Protein AF-A0A932UL68-F1 (afdb_monomer_lite)

Sequence (107 aa):
MRPQALGHGEHHLAVGHGGSRVSSSQRLHSARRFLRQLRLRAGVSSQEALAHRAGVHRTYVGRLERGKSRATVEALAAISAALELSLGEFFRPFREVVRPKTPRRRG

Radius of gyration: 22.2 Å; chains: 1; bounding box: 66×27×68 Å

Secondary structure (DSSP, 8-state):
-----------------------HHHHHHHHHHHHHHHHHHTT---HHHHHHHTTS-HHHHHHHHTT-SPPPHHHHHHHHHTTT--HHHHHTT-----PPPPPPPP-

Structure (mmCIF, N/CA/C/O backbone):
data_AF-A0A932UL68-F1
#
_entry.id   AF-A0A932UL68-F1
#
loop_
_atom_site.group_PDB
_atom_site.id
_atom_site.type_symbol
_atom_site.label_atom_id
_atom_site.label_alt_id
_atom_site.label_comp_id
_atom_site.label_asym_id
_atom_site.label_entity_id
_atom_site.label_seq_id
_atom_site.pdbx_PDB_ins_code
_atom_site.Cartn_x
_atom_site.Cartn_y
_atom_site.Cartn_z
_atom_site.occupancy
_atom_site.B_iso_or_equiv
_atom_site.auth_seq_id
_atom_site.auth_comp_id
_atom_site.auth_asym_id
_atom_site.auth_atom_id
_atom_site.pdbx_PDB_model_num
ATOM 1 N N . MET A 1 1 ? -48.038 3.355 -56.909 1.00 57.06 1 MET A N 1
ATOM 2 C CA . MET A 1 1 ? -46.631 2.932 -57.081 1.00 57.06 1 MET A CA 1
ATOM 3 C C . MET A 1 1 ? -45.725 4.130 -56.796 1.00 57.06 1 MET A C 1
ATOM 5 O O . MET A 1 1 ? -45.683 5.045 -57.606 1.00 57.06 1 MET A O 1
ATOM 9 N N . ARG A 1 2 ? -45.084 4.184 -55.621 1.00 40.78 2 ARG A N 1
ATOM 10 C CA . ARG A 1 2 ? -43.977 5.108 -55.297 1.00 40.78 2 ARG A CA 1
ATOM 11 C C . ARG A 1 2 ? -42.981 4.369 -54.384 1.00 40.78 2 ARG A C 1
ATOM 13 O O . ARG A 1 2 ? -43.442 3.547 -53.591 1.00 40.78 2 ARG A O 1
ATOM 20 N N . PRO A 1 3 ? -41.664 4.592 -54.535 1.00 48.88 3 PRO A N 1
ATOM 21 C CA . PRO A 1 3 ? -40.628 3.724 -53.991 1.00 48.88 3 PRO A CA 1
ATOM 22 C C . PRO A 1 3 ? -40.196 4.112 -52.572 1.00 48.88 3 PRO A C 1
ATOM 24 O O . PRO A 1 3 ? -40.404 5.233 -52.112 1.00 48.88 3 PRO A O 1
ATOM 27 N N . GLN A 1 4 ? -39.581 3.134 -51.912 1.00 49.41 4 GLN A N 1
ATOM 28 C CA . GLN A 1 4 ? -38.940 3.211 -50.605 1.00 49.41 4 GLN A CA 1
ATOM 29 C C . GLN A 1 4 ? -37.667 4.071 -50.684 1.00 49.41 4 GLN A C 1
ATOM 31 O O . GLN A 1 4 ? -36.883 3.917 -51.619 1.00 49.41 4 GLN A O 1
ATOM 36 N N . ALA A 1 5 ? -37.434 4.924 -49.686 1.00 45.41 5 ALA A N 1
ATOM 37 C CA . ALA A 1 5 ? -36.135 5.543 -49.437 1.00 45.41 5 ALA A CA 1
ATOM 38 C C . ALA A 1 5 ? -35.779 5.350 -47.959 1.00 45.41 5 ALA A C 1
ATOM 40 O O . ALA A 1 5 ? -36.427 5.907 -47.072 1.00 45.41 5 ALA A O 1
ATOM 41 N N . LEU A 1 6 ? -34.773 4.507 -47.717 1.00 49.69 6 LEU A N 1
ATOM 42 C CA . LEU A 1 6 ? -34.142 4.319 -46.418 1.00 49.69 6 LEU A CA 1
ATOM 43 C C . LEU A 1 6 ? -33.406 5.604 -46.024 1.00 49.69 6 LEU A C 1
ATOM 45 O O . LEU A 1 6 ? -32.533 6.068 -46.753 1.00 49.69 6 LEU A O 1
ATOM 49 N N . GLY A 1 7 ? -33.718 6.131 -44.845 1.00 41.53 7 GLY A N 1
ATOM 50 C CA . GLY A 1 7 ? -32.920 7.141 -44.159 1.00 41.53 7 GLY A CA 1
ATOM 51 C C . GLY A 1 7 ? -32.462 6.587 -42.818 1.00 41.53 7 GLY A C 1
ATOM 52 O O . GLY A 1 7 ? -33.116 6.809 -41.803 1.00 41.53 7 GLY A O 1
ATOM 53 N N . HIS A 1 8 ? -31.357 5.841 -42.813 1.00 47.03 8 HIS A N 1
ATOM 54 C CA . HIS A 1 8 ? -30.621 5.563 -41.585 1.00 47.03 8 HIS A CA 1
ATOM 55 C C . HIS A 1 8 ? -29.941 6.862 -41.152 1.00 47.03 8 HIS A C 1
ATOM 57 O O . HIS A 1 8 ? -28.967 7.304 -41.758 1.00 47.03 8 HIS A O 1
ATOM 63 N N . GLY A 1 9 ? -30.499 7.500 -40.125 1.00 42.84 9 GLY A N 1
ATOM 64 C CA . GLY A 1 9 ? -29.846 8.582 -39.403 1.00 42.84 9 GLY A CA 1
ATOM 65 C C . GLY A 1 9 ? -28.651 8.027 -38.637 1.00 42.84 9 GLY A C 1
ATOM 66 O O . GLY A 1 9 ? -28.771 7.627 -37.483 1.00 42.84 9 GLY A O 1
ATOM 67 N N . GLU A 1 10 ? -27.504 7.980 -39.307 1.00 40.88 10 GLU A N 1
ATOM 68 C CA . GLU A 1 10 ? -26.186 7.822 -38.704 1.00 40.88 10 GLU A CA 1
ATOM 69 C C . GLU A 1 10 ? -25.988 8.961 -37.689 1.00 40.88 10 GLU A C 1
ATOM 71 O O . GLU A 1 10 ? -25.670 10.098 -38.046 1.00 40.88 10 GLU A O 1
ATOM 76 N N . HIS A 1 11 ? -26.198 8.678 -36.402 1.00 40.62 11 HIS A N 1
ATOM 77 C CA . HIS A 1 11 ? -25.770 9.561 -35.322 1.00 40.62 11 HIS A CA 1
ATOM 78 C C . HIS A 1 11 ? -24.240 9.521 -35.255 1.00 40.62 11 HIS A C 1
ATOM 80 O O . HIS A 1 11 ? -23.639 8.753 -34.504 1.00 40.62 11 HIS A O 1
ATOM 86 N N . HIS A 1 12 ? -23.615 10.339 -36.100 1.00 38.53 12 HIS A N 1
ATOM 87 C CA . HIS A 1 12 ? -22.181 10.565 -36.130 1.00 38.53 12 HIS A CA 1
ATOM 88 C C . HIS A 1 12 ? -21.712 11.022 -34.742 1.00 38.53 12 HIS A C 1
ATOM 90 O O . HIS A 1 12 ? -22.043 12.112 -34.272 1.00 38.53 12 HIS A O 1
ATOM 96 N N . LEU A 1 13 ? -20.952 10.146 -34.081 1.00 38.19 13 LEU A N 1
ATOM 97 C CA . LEU A 1 13 ? -20.188 10.433 -32.875 1.00 38.19 13 LEU A CA 1
ATOM 98 C C . LEU A 1 13 ? -19.350 11.701 -33.088 1.00 38.19 13 LEU A C 1
ATOM 100 O O . LEU A 1 13 ? -18.326 11.673 -33.764 1.00 38.19 13 LEU A O 1
ATOM 104 N N . ALA A 1 14 ? -19.726 12.786 -32.425 1.00 44.38 14 ALA A N 1
ATOM 105 C CA . ALA A 1 14 ? -18.854 13.931 -32.217 1.00 44.38 14 ALA A CA 1
ATOM 106 C C . ALA A 1 14 ? -18.677 14.150 -30.713 1.00 44.38 14 ALA A C 1
ATOM 108 O O . ALA A 1 14 ? -19.251 15.055 -30.117 1.00 44.38 14 ALA A O 1
ATOM 109 N N . VAL A 1 15 ? -17.857 13.304 -30.086 1.00 45.66 15 VAL A N 1
ATOM 110 C CA . VAL A 1 15 ? -17.270 13.618 -28.779 1.00 45.66 15 VAL A CA 1
ATOM 111 C C . VAL A 1 15 ? -15.801 13.939 -29.007 1.00 45.66 15 VAL A C 1
ATOM 113 O O . VAL A 1 15 ? -14.911 13.104 -28.857 1.00 45.66 15 VAL A O 1
ATOM 116 N N . GLY A 1 16 ? -15.547 15.187 -29.398 1.00 43.84 16 GLY A N 1
ATOM 117 C CA . GLY A 1 16 ? -14.234 15.790 -29.239 1.00 43.84 16 GLY A CA 1
ATOM 118 C C . GLY A 1 16 ? -13.971 15.970 -27.748 1.00 43.84 16 GLY A C 1
ATOM 119 O O . GLY A 1 16 ? -14.562 16.834 -27.108 1.00 43.84 16 GLY A O 1
ATOM 120 N N . HIS A 1 17 ? -13.113 15.140 -27.163 1.00 46.31 17 HIS A N 1
ATOM 121 C CA . HIS A 1 17 ? -12.462 15.466 -25.899 1.00 46.31 17 HIS A CA 1
ATOM 122 C C . HIS A 1 17 ? -10.994 15.710 -26.205 1.00 46.31 17 HIS A C 1
ATOM 124 O O . HIS A 1 17 ? -10.252 14.787 -26.544 1.00 46.31 17 HIS A O 1
ATOM 130 N N . GLY A 1 18 ? -10.605 16.985 -26.126 1.00 39.78 18 GLY A N 1
ATOM 131 C CA . GLY A 1 18 ? -9.225 17.432 -26.213 1.00 39.78 18 GLY A CA 1
ATOM 132 C C . GLY A 1 18 ? -8.369 16.617 -25.254 1.00 39.78 18 GLY A C 1
ATOM 133 O O . GLY A 1 18 ? -8.424 16.791 -24.037 1.00 39.78 18 GLY A O 1
ATOM 134 N N . GLY A 1 19 ? -7.596 15.692 -25.819 1.00 39.50 19 GLY A N 1
ATOM 135 C CA . GLY A 1 19 ? -6.643 14.877 -25.093 1.00 39.50 19 GLY A CA 1
ATOM 136 C C . GLY A 1 19 ? -5.515 15.762 -24.591 1.00 39.50 19 GLY A C 1
ATOM 137 O O . GLY A 1 19 ? -4.480 15.889 -25.244 1.00 39.50 19 GLY A O 1
ATOM 138 N N . SER A 1 20 ? -5.712 16.362 -23.417 1.00 44.34 20 SER A N 1
ATOM 139 C CA . SER A 1 20 ? -4.613 16.775 -22.554 1.00 44.34 20 SER A CA 1
ATOM 140 C C . SER A 1 20 ? -3.631 15.607 -22.514 1.00 44.34 20 SER A C 1
ATOM 142 O O . SER A 1 20 ? -3.964 14.510 -22.059 1.00 44.34 20 SER A O 1
ATOM 144 N N . ARG A 1 21 ? -2.439 15.796 -23.090 1.00 50.53 21 ARG A N 1
ATOM 145 C CA . ARG A 1 21 ? -1.356 14.814 -23.025 1.00 50.53 21 ARG A CA 1
ATOM 146 C C . ARG A 1 21 ? -0.913 14.720 -21.572 1.00 50.53 21 ARG A C 1
ATOM 148 O O . ARG A 1 21 ? 0.077 15.331 -21.182 1.00 50.53 21 ARG A O 1
ATOM 155 N N . VAL A 1 22 ? -1.628 13.940 -20.769 1.00 54.16 22 VAL A N 1
ATOM 156 C CA . VAL A 1 22 ? -1.184 13.632 -19.417 1.00 54.16 22 VAL A CA 1
ATOM 157 C C . VAL A 1 22 ? 0.103 12.825 -19.567 1.00 54.16 22 VAL A C 1
ATOM 159 O O . VAL A 1 22 ? 0.144 11.765 -20.206 1.00 54.16 22 VAL A O 1
ATOM 162 N N . SER A 1 23 ? 1.194 13.365 -19.036 1.00 57.41 23 SER A N 1
ATOM 163 C CA . SER A 1 23 ? 2.492 12.699 -19.045 1.00 57.41 23 SER A CA 1
ATOM 164 C C . SER A 1 23 ? 2.391 11.372 -18.288 1.00 57.41 23 SER A C 1
ATOM 166 O O . SER A 1 23 ? 1.743 11.293 -17.243 1.00 57.41 23 SER A O 1
ATOM 168 N N . SER A 1 24 ? 3.077 10.324 -18.757 1.00 52.47 24 SER A N 1
ATOM 169 C CA . SER A 1 24 ? 3.182 9.038 -18.042 1.00 52.47 24 SER A CA 1
ATOM 170 C C . SER A 1 24 ? 3.623 9.213 -16.579 1.00 52.47 24 SER A C 1
ATOM 172 O O . SER A 1 24 ? 3.237 8.422 -15.722 1.00 52.47 24 SER A O 1
ATOM 174 N N . SER A 1 25 ? 4.390 10.273 -16.289 1.00 54.25 25 SER A N 1
ATOM 175 C CA . SER A 1 25 ? 4.814 10.644 -14.936 1.00 54.25 25 SER A CA 1
ATOM 176 C C . SER A 1 25 ? 3.641 11.111 -14.060 1.00 54.25 25 SER A C 1
ATOM 178 O O . SER A 1 25 ? 3.539 10.687 -12.911 1.00 54.25 25 SER A O 1
ATOM 180 N N . GLN A 1 26 ? 2.704 11.900 -14.600 1.00 57.16 26 GLN A N 1
ATOM 181 C CA . GLN A 1 26 ? 1.554 12.438 -13.858 1.00 57.16 26 GLN A CA 1
ATOM 182 C C . GLN A 1 26 ? 0.561 11.351 -13.429 1.00 57.16 26 GLN A C 1
ATOM 184 O O . GLN A 1 26 ? 0.114 11.371 -12.288 1.00 57.16 26 GLN A O 1
ATOM 189 N N . ARG A 1 27 ? 0.286 10.347 -14.274 1.00 60.72 27 ARG A N 1
ATOM 190 C CA . ARG A 1 27 ? -0.646 9.251 -13.930 1.00 60.72 27 ARG A CA 1
ATOM 191 C C . ARG A 1 27 ? -0.149 8.367 -12.780 1.00 60.72 27 ARG A C 1
ATOM 193 O O . ARG A 1 27 ? -0.910 8.040 -11.873 1.00 60.72 27 ARG A O 1
ATOM 200 N N . LEU A 1 28 ? 1.141 8.017 -12.778 1.00 58.22 28 LEU A N 1
ATOM 201 C CA . LEU A 1 28 ? 1.762 7.253 -11.684 1.00 58.22 28 LEU A CA 1
ATOM 202 C C . LEU A 1 28 ? 1.857 8.081 -10.393 1.00 58.22 28 LEU A C 1
ATOM 204 O O . LEU A 1 28 ? 1.724 7.546 -9.290 1.00 58.22 28 LEU A O 1
ATOM 208 N N . HIS A 1 29 ? 2.040 9.399 -10.529 1.00 61.09 29 HIS A N 1
ATOM 209 C CA . HIS A 1 29 ? 1.976 10.336 -9.409 1.00 61.09 29 HIS A CA 1
ATOM 210 C C . HIS A 1 29 ? 0.586 10.367 -8.753 1.00 61.09 29 HIS A C 1
ATOM 212 O O . HIS A 1 29 ? 0.507 10.515 -7.530 1.00 61.09 29 HIS A O 1
ATOM 218 N N . SER A 1 30 ? -0.486 10.176 -9.525 1.00 68.12 30 SER A N 1
ATOM 219 C CA . SER A 1 30 ? -1.854 10.078 -9.006 1.00 68.12 30 SER A CA 1
ATOM 220 C C . SER A 1 30 ? -2.048 8.824 -8.155 1.00 68.12 30 SER A C 1
ATOM 222 O O . SER A 1 30 ? -2.545 8.926 -7.037 1.00 68.12 30 SER A O 1
ATOM 224 N N . ALA A 1 31 ? -1.585 7.659 -8.622 1.00 75.38 31 ALA A N 1
ATOM 225 C CA . ALA A 1 31 ? -1.798 6.384 -7.928 1.00 75.38 31 ALA A CA 1
ATOM 226 C C . ALA A 1 31 ? -1.136 6.320 -6.542 1.00 75.38 31 ALA A C 1
ATOM 228 O O . ALA A 1 31 ? -1.758 5.908 -5.563 1.00 75.38 31 ALA A O 1
ATOM 229 N N . ARG A 1 32 ? 0.106 6.804 -6.422 1.00 80.12 32 ARG A N 1
ATOM 230 C CA . ARG A 1 32 ? 0.817 6.840 -5.130 1.00 80.12 32 ARG A CA 1
ATOM 231 C C . ARG A 1 32 ? 0.146 7.770 -4.107 1.00 80.12 32 ARG A C 1
ATOM 233 O O . ARG A 1 32 ? 0.043 7.430 -2.930 1.00 80.12 32 ARG A O 1
ATOM 240 N N . ARG A 1 33 ? -0.341 8.937 -4.555 1.00 84.00 33 ARG A N 1
ATOM 241 C CA . ARG A 1 33 ? -1.048 9.908 -3.702 1.00 84.00 33 ARG A CA 1
ATOM 242 C C . ARG A 1 33 ? -2.411 9.360 -3.299 1.00 84.00 33 ARG A C 1
ATOM 244 O O . ARG A 1 33 ? -2.825 9.548 -2.158 1.00 84.00 33 ARG A O 1
ATOM 251 N N . PHE A 1 34 ? -3.060 8.663 -4.223 1.00 89.94 34 PHE A N 1
ATOM 252 C CA . PHE A 1 34 ? -4.335 8.010 -4.001 1.00 89.94 34 PHE A CA 1
ATOM 253 C C . PHE A 1 34 ? -4.245 6.935 -2.912 1.00 89.94 34 PHE A C 1
ATOM 255 O O . PHE A 1 34 ? -5.058 6.961 -1.996 1.00 89.94 34 PHE A O 1
ATOM 262 N N . LEU A 1 35 ? -3.206 6.089 -2.905 1.00 93.00 35 LEU A N 1
ATOM 263 C CA . LEU A 1 35 ? -3.019 5.095 -1.837 1.00 93.00 35 LEU A CA 1
ATOM 264 C C . LEU A 1 35 ? -2.940 5.740 -0.442 1.00 93.00 35 LEU A C 1
ATOM 266 O O . LEU A 1 35 ? -3.641 5.318 0.477 1.00 93.00 35 LEU A O 1
ATOM 270 N N . ARG A 1 36 ? -2.154 6.815 -0.288 1.00 94.50 36 ARG A N 1
ATOM 271 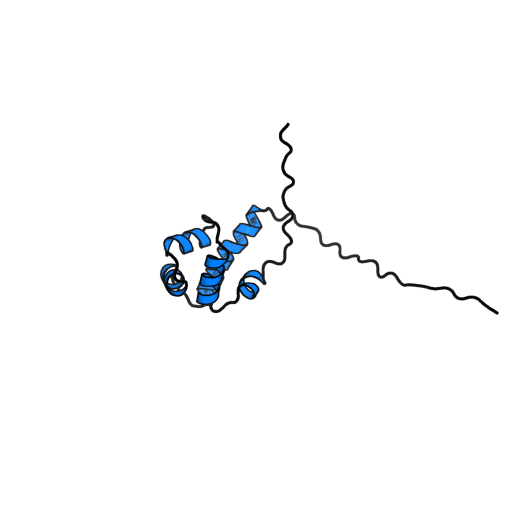C CA . ARG A 1 36 ? -2.090 7.557 0.983 1.00 94.50 36 ARG A CA 1
ATOM 272 C C . ARG A 1 36 ? -3.449 8.149 1.367 1.00 94.50 36 ARG A C 1
ATOM 274 O O . ARG A 1 36 ? -3.797 8.166 2.543 1.00 94.50 36 ARG A O 1
ATOM 281 N N . GLN A 1 37 ? -4.212 8.655 0.400 1.00 93.81 37 GLN A N 1
ATOM 282 C CA . GLN A 1 37 ? -5.552 9.193 0.649 1.00 93.81 37 GLN A CA 1
ATOM 283 C C . GLN A 1 37 ? -6.534 8.108 1.091 1.00 93.81 37 GLN A C 1
ATOM 285 O O . GLN A 1 37 ? -7.271 8.339 2.042 1.00 93.81 37 GLN A O 1
ATOM 290 N N . LEU A 1 38 ? -6.526 6.939 0.446 1.00 94.75 38 LEU A N 1
ATOM 291 C CA . LEU A 1 38 ? -7.348 5.802 0.854 1.00 94.75 38 LEU A CA 1
ATOM 292 C C . LEU A 1 38 ? -7.013 5.360 2.277 1.00 94.75 38 LEU A C 1
ATOM 294 O O . LEU A 1 38 ? -7.916 5.210 3.091 1.00 94.75 38 LEU A O 1
ATOM 298 N N . ARG A 1 39 ? -5.718 5.260 2.605 1.00 96.00 39 ARG A N 1
ATOM 299 C CA . ARG A 1 39 ? -5.266 4.923 3.958 1.00 96.00 39 ARG A CA 1
ATOM 300 C C . ARG A 1 39 ? -5.833 5.881 5.009 1.00 96.00 39 ARG A C 1
ATOM 302 O O . ARG A 1 39 ? -6.370 5.438 6.018 1.00 96.00 39 ARG A O 1
ATOM 309 N N . LEU A 1 40 ? -5.747 7.188 4.758 1.00 95.62 40 LEU A N 1
ATOM 310 C CA . LEU A 1 40 ? -6.281 8.199 5.676 1.00 95.62 40 LEU A CA 1
ATOM 311 C C . LEU A 1 40 ? -7.817 8.175 5.750 1.00 95.62 40 LEU A C 1
ATOM 313 O O . LEU A 1 40 ? -8.365 8.357 6.831 1.00 95.62 40 LEU A O 1
ATOM 317 N N . ARG A 1 41 ? -8.513 7.924 4.633 1.00 94.38 41 ARG A N 1
ATOM 318 C CA . ARG A 1 41 ? -9.984 7.803 4.593 1.00 94.38 41 ARG A CA 1
ATOM 319 C C . ARG A 1 41 ? -10.500 6.583 5.348 1.00 94.38 41 ARG A C 1
ATOM 321 O O . ARG A 1 41 ? -11.543 6.679 5.975 1.00 94.38 41 ARG A O 1
ATOM 328 N N . ALA A 1 42 ? -9.754 5.482 5.335 1.00 93.75 42 ALA A N 1
ATOM 329 C CA . ALA A 1 42 ? -10.065 4.280 6.104 1.00 93.75 42 ALA A CA 1
ATOM 330 C C . ALA A 1 42 ? -9.672 4.395 7.596 1.00 93.75 42 ALA A C 1
ATOM 332 O O . ALA A 1 42 ? -9.595 3.392 8.301 1.00 93.75 42 ALA A O 1
ATOM 333 N N . GLY A 1 43 ? -9.337 5.600 8.080 1.00 95.69 43 GLY A N 1
ATOM 334 C CA . GLY A 1 43 ? -8.955 5.831 9.477 1.00 95.69 43 GLY A CA 1
ATOM 335 C C . GLY A 1 43 ? -7.604 5.227 9.876 1.00 95.69 43 GLY A C 1
ATOM 336 O O . GLY A 1 43 ? -7.292 5.130 11.061 1.00 95.69 43 GLY A O 1
ATOM 337 N N . VAL A 1 44 ? -6.769 4.815 8.916 1.00 96.31 44 VAL A N 1
ATOM 338 C CA . VAL A 1 44 ? -5.475 4.182 9.197 1.00 96.31 44 VAL A CA 1
ATOM 339 C C . VAL A 1 44 ? -4.392 5.254 9.329 1.00 96.31 44 VAL A C 1
ATOM 341 O O . VAL A 1 44 ? -3.864 5.779 8.346 1.00 96.31 44 VAL A O 1
ATOM 344 N N . SER A 1 45 ? -4.031 5.584 10.567 1.00 92.62 45 SER A N 1
ATOM 345 C CA . SER A 1 45 ? -3.144 6.711 10.891 1.00 92.62 45 SER A CA 1
ATOM 346 C C . SER A 1 45 ? -1.699 6.537 10.401 1.00 92.62 45 SER A C 1
ATOM 348 O O . SER A 1 45 ? -1.086 7.508 9.946 1.00 92.62 45 SER A O 1
ATOM 350 N N . SER A 1 46 ? -1.161 5.310 10.386 1.00 97.00 46 SER A N 1
ATOM 351 C CA . SER A 1 46 ? 0.247 5.040 10.054 1.00 97.00 46 SER A CA 1
ATOM 352 C C . SER A 1 46 ? 0.442 4.039 8.905 1.00 97.00 46 SER A C 1
ATOM 354 O O . SER A 1 46 ? -0.406 3.195 8.616 1.00 97.00 46 SER A O 1
ATOM 356 N N . GLN A 1 47 ? 1.596 4.128 8.232 1.00 96.81 47 GLN A N 1
ATOM 357 C CA . GLN A 1 47 ? 2.006 3.146 7.215 1.00 96.81 47 GLN A CA 1
ATOM 358 C C . GLN A 1 47 ? 2.238 1.762 7.824 1.00 96.81 47 GLN A C 1
ATOM 360 O O . GLN A 1 47 ? 1.996 0.758 7.165 1.00 96.81 47 GLN A O 1
ATOM 365 N N . GLU A 1 48 ? 2.707 1.717 9.069 1.00 97.81 48 GLU A N 1
ATOM 366 C CA . GLU A 1 48 ? 2.932 0.483 9.815 1.00 97.81 48 GLU A CA 1
ATOM 367 C C . GLU A 1 48 ? 1.618 -0.234 10.125 1.00 97.81 48 GLU A C 1
ATOM 369 O O . GLU A 1 48 ? 1.517 -1.431 9.884 1.00 97.81 48 GLU A O 1
ATOM 374 N N . ALA A 1 49 ? 0.581 0.509 10.523 1.00 97.94 49 ALA A N 1
ATOM 375 C CA . ALA A 1 49 ? -0.750 -0.046 10.735 1.00 97.94 49 ALA A CA 1
ATOM 376 C C . ALA A 1 49 ? -1.335 -0.633 9.440 1.00 97.94 49 ALA A C 1
ATOM 378 O O . ALA A 1 49 ? -1.860 -1.743 9.458 1.00 97.94 49 ALA A O 1
ATOM 379 N N . LEU A 1 50 ? -1.203 0.067 8.304 1.00 97.94 50 LEU A N 1
ATOM 380 C CA . LEU A 1 50 ? -1.635 -0.478 7.010 1.00 97.94 50 LEU A CA 1
ATOM 381 C C . LEU A 1 50 ? -0.836 -1.730 6.634 1.00 97.94 50 LEU A C 1
ATOM 383 O O . LEU A 1 50 ? -1.409 -2.716 6.188 1.00 97.94 50 LEU A O 1
ATOM 387 N N . ALA A 1 51 ? 0.483 -1.690 6.813 1.00 97.81 51 ALA A N 1
ATOM 388 C CA . ALA A 1 51 ? 1.365 -2.798 6.478 1.00 97.81 51 ALA A CA 1
ATOM 389 C C . ALA A 1 51 ? 1.031 -4.056 7.285 1.00 97.81 51 ALA A C 1
ATOM 391 O O . ALA A 1 51 ? 0.916 -5.132 6.707 1.00 97.81 51 ALA A O 1
ATOM 392 N N . HIS A 1 52 ? 0.799 -3.893 8.589 1.00 97.94 52 HIS A N 1
ATOM 393 C CA . HIS A 1 52 ? 0.373 -4.965 9.478 1.00 97.94 52 HIS A CA 1
ATOM 394 C C . HIS A 1 52 ? -0.971 -5.561 9.039 1.00 97.94 52 HIS A C 1
ATOM 396 O O . HIS A 1 52 ? -1.065 -6.769 8.849 1.00 97.94 52 HIS A O 1
ATOM 402 N N . ARG A 1 53 ? -1.990 -4.721 8.792 1.00 97.50 53 ARG A N 1
ATOM 403 C CA . ARG A 1 53 ? -3.308 -5.179 8.307 1.00 97.50 53 ARG A CA 1
ATOM 404 C C . ARG A 1 53 ? -3.222 -5.919 6.970 1.00 97.50 53 ARG A C 1
ATOM 406 O O . ARG A 1 53 ? -3.949 -6.877 6.758 1.00 97.50 53 ARG A O 1
ATOM 413 N N . ALA A 1 54 ? -2.342 -5.471 6.078 1.00 97.25 54 ALA A N 1
ATOM 414 C CA . ALA A 1 54 ? -2.161 -6.047 4.749 1.00 97.25 54 ALA A CA 1
ATOM 415 C C . ALA A 1 54 ? -1.167 -7.222 4.709 1.00 97.25 54 ALA A C 1
ATOM 417 O O . ALA A 1 54 ? -0.934 -7.765 3.634 1.00 97.25 54 ALA A O 1
ATOM 418 N N . GLY A 1 55 ? -0.531 -7.593 5.827 1.00 97.31 55 GLY A N 1
ATOM 419 C CA . GLY A 1 55 ? 0.482 -8.655 5.842 1.00 97.31 55 GLY A CA 1
ATOM 420 C C . GLY A 1 55 ? 1.716 -8.355 4.978 1.00 97.31 55 GLY A C 1
ATOM 421 O O . GLY A 1 55 ? 2.334 -9.270 4.439 1.00 97.31 55 GLY A O 1
ATOM 422 N N . VAL A 1 56 ? 2.083 -7.079 4.813 1.00 96.56 56 VAL A N 1
ATOM 423 C CA . VAL A 1 56 ? 3.249 -6.651 4.019 1.00 96.56 56 VAL A CA 1
ATOM 424 C C . VAL A 1 56 ? 4.256 -5.884 4.870 1.00 96.56 56 VAL A C 1
ATOM 426 O O . VAL A 1 56 ? 3.963 -5.402 5.959 1.00 96.56 56 VAL A O 1
ATOM 429 N N . HIS A 1 57 ? 5.474 -5.700 4.360 1.00 96.50 57 HIS A N 1
ATOM 430 C CA . HIS A 1 57 ? 6.501 -4.968 5.097 1.00 96.50 57 HIS A CA 1
ATOM 431 C C . HIS A 1 57 ? 6.226 -3.451 5.128 1.00 96.50 57 HIS A C 1
ATOM 433 O O . HIS A 1 57 ? 6.000 -2.827 4.087 1.00 96.50 57 HIS A O 1
ATOM 439 N N . ARG A 1 58 ? 6.353 -2.798 6.292 1.00 96.44 58 ARG A N 1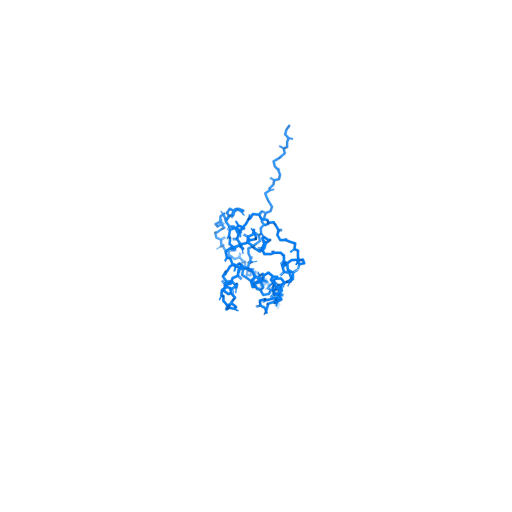
ATOM 440 C CA . ARG A 1 58 ? 6.124 -1.340 6.441 1.00 96.44 58 ARG A CA 1
ATOM 441 C C . ARG A 1 58 ? 6.928 -0.480 5.461 1.00 96.44 58 ARG A C 1
ATOM 443 O O . ARG A 1 58 ? 6.423 0.494 4.903 1.00 96.44 58 ARG A O 1
ATOM 450 N N . THR A 1 59 ? 8.184 -0.857 5.190 1.00 95.81 59 THR A N 1
ATOM 451 C CA . THR A 1 59 ? 9.038 -0.109 4.248 1.00 95.81 59 THR A CA 1
ATOM 452 C C . THR A 1 59 ? 8.571 -0.270 2.806 1.00 95.81 59 THR A C 1
ATOM 454 O O . THR A 1 59 ? 8.886 0.571 1.965 1.00 95.81 59 THR A O 1
ATOM 457 N N . TYR A 1 60 ? 7.833 -1.338 2.495 1.00 95.62 60 TYR A N 1
ATOM 458 C CA . TYR A 1 60 ? 7.211 -1.521 1.195 1.00 95.62 60 TYR A CA 1
ATOM 459 C C . TYR A 1 60 ? 6.035 -0.557 1.022 1.00 95.62 60 TYR A C 1
ATOM 461 O O . TYR A 1 60 ? 6.062 0.225 0.075 1.00 95.62 60 TYR A O 1
ATOM 469 N N . VAL A 1 61 ? 5.116 -0.471 1.993 1.00 95.56 61 VAL A N 1
ATOM 470 C CA . VAL A 1 61 ? 4.025 0.531 1.998 1.00 95.56 61 VAL A CA 1
ATOM 471 C C . VAL A 1 61 ? 4.573 1.952 1.842 1.00 95.56 61 VAL A C 1
ATOM 473 O O . VAL A 1 61 ? 4.156 2.695 0.953 1.00 95.56 61 VAL A O 1
ATOM 476 N N . GLY A 1 62 ? 5.596 2.314 2.621 1.00 94.88 62 GLY A N 1
ATOM 477 C CA . GLY A 1 62 ? 6.231 3.628 2.504 1.00 94.88 62 GLY A CA 1
ATOM 478 C C . GLY A 1 62 ? 6.941 3.866 1.164 1.00 94.88 62 GLY A C 1
ATOM 479 O O . GLY A 1 62 ? 7.069 5.009 0.722 1.00 94.88 62 GLY A O 1
ATOM 480 N N . ARG A 1 63 ? 7.431 2.822 0.481 1.00 94.69 63 ARG A N 1
ATOM 481 C CA . ARG A 1 63 ? 7.963 2.941 -0.889 1.00 94.69 63 ARG A CA 1
ATOM 482 C C . ARG A 1 63 ? 6.841 3.119 -1.912 1.00 94.69 63 ARG A C 1
ATOM 484 O O . ARG A 1 63 ? 7.021 3.931 -2.818 1.00 94.69 63 ARG A O 1
ATOM 491 N N . LEU A 1 64 ? 5.708 2.435 -1.752 1.00 93.19 64 LEU A N 1
ATOM 492 C CA . LEU A 1 64 ? 4.541 2.570 -2.628 1.00 93.19 64 LEU A CA 1
ATOM 493 C C . LEU A 1 64 ? 3.948 3.985 -2.573 1.00 93.19 64 LEU A C 1
ATOM 495 O O . LEU A 1 64 ? 3.828 4.626 -3.614 1.00 93.19 64 LEU A O 1
ATOM 499 N N . GLU A 1 65 ? 3.698 4.535 -1.378 1.00 93.25 65 GLU A N 1
ATOM 500 C CA . GLU A 1 65 ? 3.148 5.899 -1.226 1.00 93.25 65 GLU A CA 1
ATOM 501 C C . GLU A 1 65 ? 4.076 6.993 -1.792 1.00 93.25 65 GLU A C 1
ATOM 503 O O . GLU A 1 65 ? 3.621 8.054 -2.222 1.00 93.25 65 GLU A O 1
ATOM 508 N N . ARG A 1 66 ? 5.390 6.737 -1.841 1.00 90.81 66 ARG A N 1
ATOM 509 C CA . ARG A 1 66 ? 6.385 7.646 -2.440 1.00 90.81 66 ARG A CA 1
ATOM 510 C C . ARG A 1 66 ? 6.635 7.383 -3.930 1.00 90.81 66 ARG A C 1
ATOM 512 O O . ARG A 1 66 ? 7.343 8.159 -4.569 1.00 90.81 66 ARG A O 1
ATOM 519 N N . GLY A 1 67 ? 6.074 6.315 -4.500 1.00 88.88 67 GLY A N 1
ATOM 520 C CA . GLY A 1 67 ? 6.333 5.895 -5.881 1.00 88.88 67 GLY A CA 1
ATOM 521 C C . GLY A 1 67 ? 7.760 5.383 -6.119 1.00 88.88 67 GLY A C 1
ATOM 522 O O . GLY A 1 67 ? 8.261 5.464 -7.234 1.00 88.88 67 GLY A O 1
ATOM 523 N N . LYS A 1 68 ? 8.431 4.886 -5.072 1.00 90.38 68 LYS A N 1
ATOM 524 C CA . LYS A 1 68 ? 9.790 4.311 -5.129 1.00 90.38 68 LYS A CA 1
ATOM 525 C C . LYS A 1 68 ? 9.798 2.805 -5.415 1.00 90.38 68 LYS A C 1
ATOM 527 O O . LYS A 1 68 ? 10.860 2.194 -5.449 1.00 90.38 68 LYS A O 1
ATOM 532 N N . SER A 1 69 ? 8.631 2.184 -5.559 1.00 89.44 69 SER A N 1
ATOM 533 C CA . SER A 1 69 ? 8.502 0.768 -5.894 1.00 89.44 69 SER A CA 1
ATOM 534 C C . SER A 1 69 ? 7.262 0.533 -6.751 1.00 89.44 69 SER A C 1
ATOM 536 O O . SER A 1 69 ? 6.324 1.332 -6.723 1.00 89.44 69 SER A O 1
ATOM 538 N N . ARG A 1 70 ? 7.285 -0.555 -7.523 1.00 89.69 70 ARG A N 1
ATOM 539 C CA . ARG A 1 70 ? 6.136 -1.045 -8.283 1.00 89.69 70 ARG A CA 1
ATOM 540 C C . ARG A 1 70 ? 5.360 -2.020 -7.404 1.00 89.69 70 ARG A C 1
ATOM 542 O O . ARG A 1 70 ? 5.960 -2.885 -6.767 1.00 89.69 70 ARG A O 1
ATOM 549 N N . ALA A 1 71 ? 4.045 -1.849 -7.356 1.00 90.50 71 ALA A N 1
ATOM 550 C CA . ALA A 1 71 ? 3.180 -2.791 -6.670 1.00 90.50 71 ALA A CA 1
ATOM 551 C C . ALA A 1 71 ? 2.940 -4.011 -7.563 1.00 90.50 71 ALA A C 1
ATOM 553 O O . ALA A 1 71 ? 2.704 -3.841 -8.761 1.00 90.50 71 ALA A O 1
ATOM 554 N N . THR A 1 72 ? 3.013 -5.214 -6.995 1.00 93.31 72 THR A N 1
ATOM 555 C CA . THR A 1 72 ? 2.451 -6.396 -7.661 1.00 93.31 72 THR A CA 1
ATOM 556 C C . THR A 1 72 ? 0.931 -6.389 -7.500 1.00 93.31 72 THR A C 1
ATOM 558 O O . THR A 1 72 ? 0.388 -5.629 -6.688 1.00 93.31 72 THR A O 1
ATOM 561 N N . VAL A 1 73 ? 0.231 -7.218 -8.272 1.00 94.19 73 VAL A N 1
ATOM 562 C CA . VAL A 1 73 ? -1.228 -7.330 -8.153 1.00 94.19 73 VAL A CA 1
ATOM 563 C C . VAL A 1 73 ? -1.605 -7.911 -6.789 1.00 94.19 73 VAL A C 1
ATOM 565 O O . VAL A 1 73 ? -2.516 -7.399 -6.148 1.00 94.19 73 VAL A O 1
ATOM 568 N N . GLU A 1 74 ? -0.852 -8.892 -6.293 1.00 95.62 74 GLU A N 1
ATOM 569 C CA . GLU A 1 74 ? -1.043 -9.530 -4.984 1.00 95.62 74 GLU A CA 1
ATOM 570 C C . GLU A 1 74 ? -0.872 -8.525 -3.843 1.00 95.62 74 GLU A C 1
ATOM 572 O O . GLU A 1 74 ? -1.701 -8.449 -2.940 1.00 95.62 74 GLU A O 1
ATOM 577 N N . ALA A 1 75 ? 0.169 -7.691 -3.913 1.00 94.81 75 ALA A N 1
ATOM 578 C CA . ALA A 1 75 ? 0.382 -6.625 -2.945 1.00 94.81 75 ALA A CA 1
ATOM 579 C C . ALA A 1 75 ? -0.774 -5.616 -2.934 1.00 94.81 75 ALA A C 1
ATOM 581 O O . ALA A 1 75 ? -1.219 -5.196 -1.867 1.00 94.81 75 ALA A O 1
ATOM 582 N N . LEU A 1 76 ? -1.260 -5.212 -4.114 1.00 94.81 76 LEU A N 1
ATOM 583 C CA . LEU A 1 76 ? -2.418 -4.323 -4.212 1.00 94.81 76 LEU A CA 1
ATOM 584 C C . LEU A 1 76 ? -3.690 -4.990 -3.694 1.00 94.81 76 LEU A C 1
ATOM 586 O O . LEU A 1 76 ? -4.486 -4.306 -3.057 1.00 94.81 76 LEU A O 1
ATOM 590 N N . ALA A 1 77 ? -3.873 -6.290 -3.924 1.00 96.19 77 ALA A N 1
ATOM 591 C CA . ALA A 1 77 ? -5.018 -7.042 -3.423 1.00 96.19 77 ALA A CA 1
ATOM 592 C C . ALA A 1 77 ? -5.023 -7.053 -1.892 1.00 96.19 77 ALA A C 1
ATOM 594 O O . ALA A 1 77 ? -6.018 -6.669 -1.283 1.00 96.19 77 ALA A O 1
ATOM 595 N N . ALA A 1 78 ? -3.884 -7.383 -1.277 1.00 97.12 78 ALA A N 1
ATOM 596 C CA . ALA A 1 78 ? -3.735 -7.403 0.175 1.00 97.12 78 ALA A CA 1
ATOM 597 C C . ALA A 1 78 ? -3.944 -6.011 0.799 1.00 97.12 78 ALA A C 1
ATOM 599 O O . ALA A 1 78 ? -4.671 -5.859 1.777 1.00 97.12 78 ALA A O 1
ATOM 600 N N . ILE A 1 79 ? -3.359 -4.970 0.197 1.00 96.75 79 ILE A N 1
ATOM 601 C CA . ILE A 1 79 ? -3.533 -3.582 0.647 1.00 96.75 79 ILE A CA 1
ATOM 602 C C . ILE A 1 79 ? -4.982 -3.110 0.482 1.00 96.75 79 ILE A C 1
ATOM 604 O O . ILE A 1 79 ? -5.488 -2.421 1.362 1.00 96.75 79 ILE A O 1
ATOM 608 N N . SER A 1 80 ? -5.650 -3.456 -0.620 1.00 96.19 80 SER A N 1
ATOM 609 C CA . SER A 1 80 ? -7.050 -3.073 -0.848 1.00 96.19 80 SER A CA 1
ATOM 610 C C . SER A 1 80 ? -7.965 -3.769 0.157 1.00 96.19 80 SER A C 1
ATOM 612 O O . SER A 1 80 ? -8.771 -3.098 0.792 1.00 96.19 80 SER A O 1
ATOM 614 N N . ALA A 1 81 ? -7.759 -5.067 0.402 1.00 96.44 81 ALA A N 1
ATOM 615 C CA . ALA A 1 81 ? -8.494 -5.818 1.417 1.00 96.44 81 ALA A CA 1
ATOM 616 C C . ALA A 1 81 ? -8.310 -5.219 2.824 1.00 96.44 81 ALA A C 1
ATOM 618 O O . ALA A 1 81 ? -9.282 -5.035 3.548 1.00 96.44 81 ALA A O 1
ATOM 619 N N . ALA A 1 82 ? -7.086 -4.816 3.184 1.00 97.19 82 ALA A N 1
ATOM 620 C CA . ALA A 1 82 ? -6.789 -4.138 4.452 1.00 97.19 82 ALA A CA 1
ATOM 621 C C . ALA A 1 82 ? -7.444 -2.750 4.607 1.00 97.19 82 ALA A C 1
ATOM 623 O O . ALA A 1 82 ? -7.468 -2.197 5.711 1.00 97.19 82 ALA A O 1
ATOM 624 N N . LEU A 1 83 ? -7.922 -2.175 3.502 1.00 96.56 83 LEU A N 1
ATOM 625 C CA . LEU A 1 83 ? -8.663 -0.917 3.433 1.00 96.56 83 LEU A CA 1
ATOM 626 C C . LEU A 1 83 ? -10.161 -1.137 3.180 1.00 96.56 83 LEU A C 1
ATOM 628 O O . LEU A 1 83 ? -10.858 -0.159 2.931 1.00 96.56 83 LEU A O 1
ATOM 632 N N . GLU A 1 84 ? -10.632 -2.388 3.229 1.00 96.69 84 GLU A N 1
ATOM 633 C CA . GLU A 1 84 ? -12.023 -2.781 2.961 1.00 96.69 84 GLU A CA 1
ATOM 634 C C . GLU A 1 84 ? -12.497 -2.395 1.550 1.00 96.69 84 GLU A C 1
ATOM 636 O O . GLU A 1 84 ? -13.635 -1.993 1.331 1.00 96.69 84 GLU A O 1
ATOM 641 N N . LEU A 1 85 ? -11.597 -2.519 0.572 1.00 96.12 85 LEU A N 1
ATOM 642 C CA . LEU A 1 85 ? -11.860 -2.253 -0.838 1.00 96.12 85 LEU A CA 1
ATOM 643 C C . LEU A 1 85 ? -11.565 -3.489 -1.684 1.00 96.12 85 LEU A C 1
ATOM 645 O O . LEU A 1 85 ? -10.544 -4.162 -1.519 1.00 96.12 85 LEU A O 1
ATOM 649 N N . SER A 1 86 ? -12.400 -3.726 -2.688 1.00 95.75 86 SER A N 1
ATOM 650 C CA . SER A 1 86 ? -12.038 -4.588 -3.808 1.00 95.75 86 SER A CA 1
ATOM 651 C C . SER A 1 86 ? -10.968 -3.928 -4.690 1.00 95.75 86 SER A C 1
ATOM 653 O O . SER A 1 86 ? -10.834 -2.701 -4.754 1.00 95.75 86 SER A O 1
ATOM 655 N N . LEU A 1 87 ? -10.233 -4.737 -5.461 1.00 93.50 87 LEU A N 1
ATOM 656 C CA . LEU A 1 87 ? -9.326 -4.215 -6.493 1.00 93.50 87 LEU A CA 1
ATOM 657 C C . LEU A 1 87 ? -10.066 -3.337 -7.518 1.00 93.50 87 LEU A C 1
ATOM 659 O O . LEU A 1 87 ? -9.526 -2.330 -7.975 1.00 93.50 87 LEU A O 1
ATOM 663 N N . GLY A 1 88 ? -11.309 -3.688 -7.862 1.00 93.88 88 GLY A N 1
ATOM 664 C CA . GLY A 1 88 ? -12.138 -2.895 -8.772 1.00 93.88 88 GLY A CA 1
ATOM 665 C C . GLY A 1 88 ? -12.415 -1.492 -8.230 1.00 93.88 88 GLY A C 1
ATOM 666 O O . GLY A 1 88 ? -12.276 -0.508 -8.956 1.00 93.88 88 GLY A O 1
ATOM 667 N N . GLU A 1 89 ? -12.734 -1.374 -6.941 1.00 93.12 89 GLU A N 1
ATOM 668 C CA . GLU A 1 89 ? -12.943 -0.081 -6.280 1.00 93.12 89 GLU A CA 1
ATOM 669 C C . GLU A 1 89 ? -11.656 0.729 -6.171 1.00 93.12 89 GLU A C 1
ATOM 671 O O . GLU A 1 89 ? -11.675 1.935 -6.429 1.00 93.12 89 GLU A O 1
ATOM 676 N N . PHE A 1 90 ? -10.532 0.071 -5.869 1.00 92.12 90 PHE A N 1
ATOM 677 C CA . PHE A 1 90 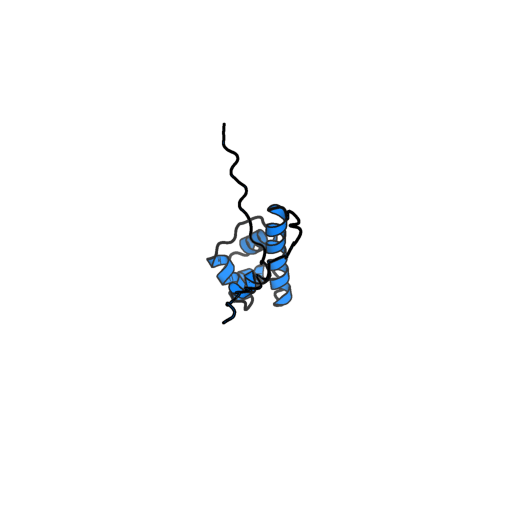? -9.222 0.713 -5.889 1.00 92.12 90 PHE A CA 1
ATOM 678 C C . PHE A 1 90 ? -8.941 1.343 -7.261 1.00 92.12 90 PHE A C 1
ATOM 680 O O . PHE A 1 90 ? -8.508 2.493 -7.340 1.00 92.12 90 PHE A O 1
ATOM 687 N N . PHE A 1 91 ? -9.224 0.629 -8.355 1.00 90.75 91 PHE A N 1
ATOM 688 C CA . PHE A 1 91 ? -8.958 1.125 -9.706 1.00 90.75 91 PHE A CA 1
ATOM 689 C C . PHE A 1 91 ? -10.060 2.021 -10.301 1.00 90.75 91 PHE A C 1
ATOM 691 O O . PHE A 1 91 ? -9.816 2.685 -11.309 1.00 90.75 91 PHE A O 1
ATOM 698 N N . ARG A 1 92 ? -11.240 2.127 -9.674 1.00 90.19 92 ARG A N 1
ATOM 699 C CA . ARG A 1 92 ? -12.392 2.917 -10.163 1.00 90.19 92 ARG A CA 1
ATOM 700 C C . ARG A 1 92 ? -12.061 4.367 -10.575 1.00 90.19 92 ARG A C 1
ATOM 702 O O . ARG A 1 92 ? -12.663 4.840 -11.545 1.00 90.19 92 ARG A O 1
ATOM 709 N N . PRO A 1 93 ? -11.152 5.104 -9.903 1.00 87.00 93 PRO A N 1
ATOM 710 C CA . PRO A 1 93 ? -10.781 6.460 -10.322 1.00 87.00 93 PRO A CA 1
ATOM 711 C C . PRO A 1 93 ? -9.889 6.523 -11.573 1.00 87.00 93 PR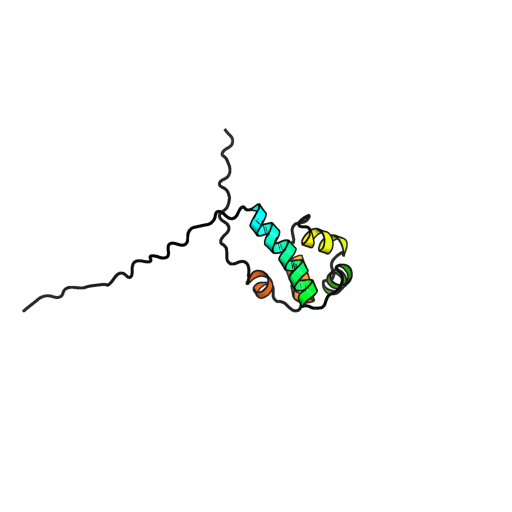O A C 1
ATOM 713 O O . PRO A 1 93 ? -9.764 7.585 -12.179 1.00 87.00 93 PRO A O 1
ATOM 716 N N . PHE A 1 94 ? -9.258 5.419 -11.978 1.00 86.44 94 PHE A N 1
ATOM 717 C CA . PHE A 1 94 ? -8.281 5.375 -13.069 1.00 86.44 94 PHE A CA 1
ATOM 718 C C . PHE A 1 94 ? -8.954 4.982 -14.389 1.00 86.44 94 PHE A C 1
ATOM 720 O O . PHE A 1 94 ? -8.823 3.860 -14.865 1.00 86.44 94 PHE A O 1
ATOM 727 N N . ARG A 1 95 ? -9.689 5.924 -14.990 1.00 83.69 95 ARG A N 1
ATOM 728 C CA . ARG A 1 95 ? -10.444 5.696 -16.240 1.00 83.69 95 ARG A CA 1
ATOM 729 C C . ARG A 1 95 ? -9.655 5.973 -17.521 1.00 83.69 95 ARG A C 1
ATOM 731 O O . ARG A 1 95 ? -10.131 5.686 -18.614 1.00 83.69 95 ARG A O 1
ATOM 738 N N . GLU A 1 96 ? -8.469 6.561 -17.404 1.00 80.31 96 GLU A N 1
ATOM 739 C CA . GLU A 1 96 ? -7.669 6.943 -18.565 1.00 80.31 96 GLU A CA 1
ATOM 740 C C . GLU A 1 96 ? -6.997 5.733 -19.222 1.00 80.31 96 GLU A C 1
ATOM 742 O O . GLU A 1 96 ? -6.212 5.018 -18.594 1.00 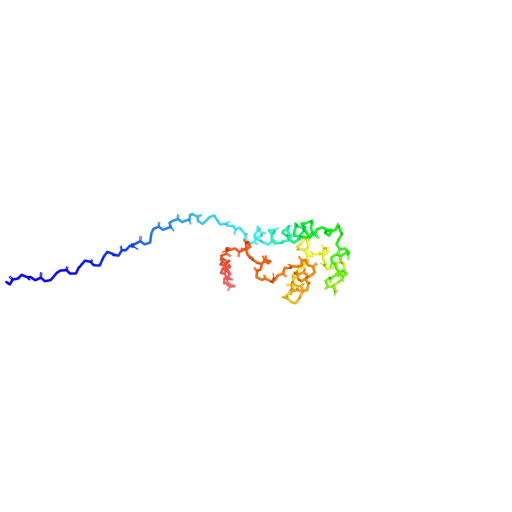80.31 96 GLU A O 1
ATOM 747 N N . VAL A 1 97 ? -7.220 5.565 -20.528 1.00 79.06 97 VAL A N 1
ATOM 748 C CA . VAL A 1 97 ? -6.478 4.594 -21.337 1.00 79.06 97 VAL A CA 1
ATOM 749 C C . VAL A 1 97 ? -5.053 5.102 -21.552 1.00 79.06 97 VAL A C 1
ATOM 751 O O . VAL A 1 97 ? -4.813 6.102 -22.235 1.00 79.06 97 VAL A O 1
ATOM 754 N N . VAL A 1 98 ? -4.079 4.391 -20.985 1.00 75.44 98 VAL A N 1
ATOM 755 C CA . VAL A 1 98 ? -2.662 4.711 -21.168 1.00 75.44 98 VAL A CA 1
ATOM 756 C C . VAL A 1 98 ? -2.183 4.147 -22.499 1.00 75.44 98 VAL A C 1
ATOM 758 O O . VAL A 1 98 ? -1.926 2.953 -22.623 1.00 75.44 98 VAL A O 1
ATOM 761 N N . ARG A 1 99 ? -2.005 5.017 -23.496 1.00 79.75 99 ARG A N 1
ATOM 762 C CA . ARG A 1 99 ? -1.343 4.623 -24.745 1.00 79.75 99 ARG A CA 1
ATOM 763 C C . ARG A 1 99 ? 0.147 4.364 -24.474 1.00 79.75 99 ARG A C 1
ATOM 765 O O . ARG A 1 99 ? 0.803 5.233 -23.883 1.00 79.75 99 ARG A O 1
ATOM 772 N N . PRO A 1 100 ? 0.699 3.203 -24.871 1.00 76.00 100 PRO A N 1
ATOM 773 C CA . PRO A 1 100 ? 2.126 2.949 -24.736 1.00 76.00 100 PRO A CA 1
ATOM 774 C C . PRO A 1 100 ? 2.908 3.979 -25.559 1.00 76.00 100 PRO A C 1
ATOM 776 O O . PRO A 1 100 ? 2.487 4.375 -26.646 1.00 76.00 100 PRO A O 1
ATOM 779 N N . LYS A 1 101 ? 4.054 4.434 -25.040 1.00 74.00 101 LYS A N 1
ATOM 780 C CA . LYS A 1 101 ? 4.986 5.212 -25.862 1.00 74.00 101 LYS A CA 1
ATOM 781 C C . LYS A 1 101 ? 5.536 4.269 -26.925 1.00 74.00 101 LYS A C 1
ATOM 783 O O . LYS A 1 101 ? 6.100 3.239 -26.562 1.00 74.00 101 LYS A O 1
ATOM 788 N N . THR A 1 102 ? 5.388 4.621 -28.200 1.00 78.44 102 THR A N 1
ATOM 789 C CA . THR A 1 102 ? 6.017 3.881 -29.296 1.00 78.44 102 THR A CA 1
ATOM 790 C C . THR A 1 102 ? 7.509 3.744 -28.985 1.00 78.44 102 THR A C 1
ATOM 792 O O . THR A 1 102 ? 8.149 4.765 -28.695 1.00 78.44 102 THR A O 1
ATOM 795 N N . PRO A 1 103 ? 8.073 2.521 -28.970 1.00 76.62 103 PRO A N 1
ATOM 796 C CA . PRO A 1 103 ? 9.500 2.357 -28.755 1.00 76.62 103 PRO A CA 1
ATOM 797 C C . PRO A 1 103 ? 10.232 3.151 -29.839 1.00 76.62 103 PRO A C 1
ATOM 799 O O . PRO A 1 103 ? 9.923 3.028 -31.025 1.00 76.62 103 PRO A O 1
ATOM 802 N N . ARG A 1 104 ? 11.180 4.008 -29.438 1.00 73.25 104 ARG A N 1
ATOM 803 C CA . ARG A 1 104 ? 12.082 4.630 -30.411 1.00 73.25 104 ARG A CA 1
ATOM 804 C C . ARG A 1 104 ? 12.847 3.484 -31.067 1.00 73.25 104 ARG A C 1
ATOM 806 O O . ARG A 1 104 ? 13.543 2.757 -30.360 1.00 73.25 104 ARG A O 1
ATOM 813 N N . ARG A 1 105 ? 12.683 3.291 -32.381 1.00 75.62 105 ARG A N 1
ATOM 814 C CA . ARG A 1 105 ? 13.541 2.382 -33.151 1.00 75.62 105 ARG A CA 1
ATOM 815 C C . ARG A 1 105 ? 14.993 2.770 -32.852 1.00 75.62 105 ARG A C 1
ATOM 817 O O . ARG 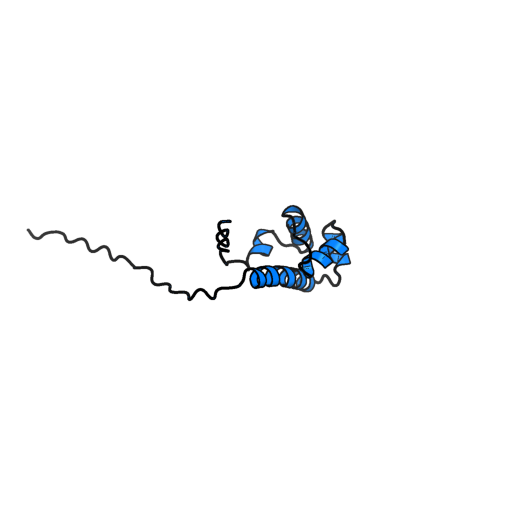A 1 105 ? 15.352 3.929 -33.050 1.00 75.62 105 ARG A O 1
ATOM 824 N N . ARG A 1 106 ? 15.790 1.836 -32.319 1.00 66.69 106 ARG A N 1
ATOM 825 C CA . ARG A 1 106 ? 17.252 1.966 -32.362 1.00 66.69 106 ARG A CA 1
ATOM 826 C C . ARG A 1 106 ? 17.634 1.918 -33.839 1.00 66.69 106 ARG A C 1
ATOM 828 O O . ARG A 1 106 ? 17.257 0.957 -34.508 1.00 66.69 106 ARG A O 1
ATOM 835 N N . GLY A 1 107 ? 18.241 2.998 -34.322 1.00 66.25 107 GLY A N 1
ATOM 836 C CA . GLY A 1 107 ? 19.040 2.976 -35.545 1.00 66.25 107 GLY A CA 1
ATOM 837 C C . GLY A 1 107 ? 20.382 2.320 -35.276 1.00 66.25 107 GLY A C 1
ATOM 838 O O . GLY A 1 107 ? 20.760 2.257 -34.080 1.00 66.25 107 GLY A O 1
#

Foldseek 3Di:
DDDDDDDDPPPPDDPDDPPPPQDPVNLLLVLLCLLVVLCVVLVNPALVSLCVQLVHDSVVSVCSNVVVDDDDPSSCQSSQVSSVHHPCRSCVVVPDDDDDDDPDPDD

pLDDT: mean 78.93, std 20.52, range [38.19, 97.94]